Protein AF-A0A1V2B7B8-F1 (afdb_monomer)

Radius of gyration: 13.94 Å; Cα contacts (8 Å, |Δi|>4): 65; chains: 1; bounding box: 29×37×33 Å

Foldseek 3Di:
DVVVVVVVVLVVQLQVQLLQQLVVVCVVVPVPDPSVVSSVPDSNNSSVSSNVVVVVVVVVCVVVVD

Structure (mmCIF, N/CA/C/O backbone):
data_AF-A0A1V2B7B8-F1
#
_entry.id   AF-A0A1V2B7B8-F1
#
loop_
_atom_site.group_PDB
_atom_site.id
_atom_site.type_symbol
_atom_site.label_atom_id
_atom_site.label_alt_id
_atom_site.label_comp_id
_atom_site.label_asym_id
_atom_site.label_entity_id
_atom_site.label_seq_id
_atom_site.pdbx_PDB_ins_code
_atom_site.Cartn_x
_atom_site.Cartn_y
_atom_site.Cartn_z
_atom_site.occupancy
_atom_site.B_iso_or_equiv
_atom_site.auth_seq_id
_atom_site.auth_comp_id
_atom_site.auth_asym_id
_atom_site.auth_atom_id
_atom_site.pdbx_PDB_model_num
ATOM 1 N N . MET A 1 1 ? -18.081 22.669 0.206 1.00 62.09 1 MET A N 1
ATOM 2 C CA . MET A 1 1 ? -16.772 22.707 0.897 1.00 62.09 1 MET A CA 1
ATOM 3 C C . MET A 1 1 ? -16.300 21.288 1.187 1.00 62.09 1 MET A C 1
ATOM 5 O O . MET A 1 1 ? -15.116 21.022 1.047 1.00 62.09 1 MET A O 1
ATOM 9 N N . ASP 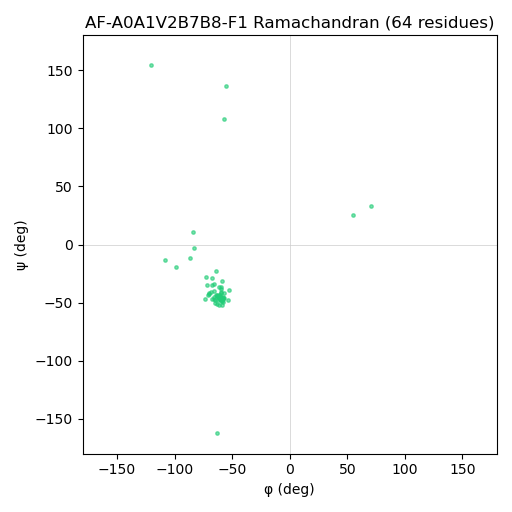A 1 2 ? -17.234 20.374 1.453 1.00 85.81 2 ASP A N 1
ATOM 10 C CA . ASP A 1 2 ? -16.958 18.977 1.806 1.00 85.81 2 ASP A CA 1
ATOM 11 C C . ASP A 1 2 ? -16.419 18.140 0.634 1.00 85.81 2 ASP A C 1
ATOM 13 O O . ASP A 1 2 ? -15.407 17.472 0.788 1.00 85.81 2 ASP A O 1
ATOM 17 N N . THR A 1 3 ? -16.964 18.284 -0.580 1.00 93.12 3 THR A N 1
ATOM 18 C CA . THR A 1 3 ? -16.540 17.481 -1.750 1.00 93.12 3 THR A CA 1
ATOM 19 C C . THR A 1 3 ? -15.061 17.647 -2.120 1.00 93.12 3 THR A C 1
ATOM 21 O O . THR A 1 3 ? -14.399 16.689 -2.501 1.00 93.12 3 THR A O 1
ATOM 24 N N . ILE A 1 4 ? -14.509 18.861 -2.009 1.00 94.56 4 ILE A N 1
ATOM 25 C CA . ILE A 1 4 ? -13.084 19.097 -2.306 1.00 94.56 4 ILE A CA 1
ATOM 26 C C . ILE A 1 4 ? -12.211 18.417 -1.247 1.00 94.56 4 ILE A C 1
ATOM 28 O O . ILE A 1 4 ? -11.195 17.811 -1.581 1.00 94.56 4 ILE A O 1
ATOM 32 N N . LEU A 1 5 ? -12.613 18.499 0.023 1.00 95.81 5 LEU A N 1
ATOM 33 C CA . LEU A 1 5 ? -11.899 17.867 1.125 1.00 95.81 5 LEU A CA 1
ATOM 34 C C . LEU A 1 5 ? -11.949 16.336 1.023 1.00 95.81 5 LEU A C 1
ATOM 36 O O . LEU A 1 5 ? -10.931 15.689 1.245 1.00 95.81 5 LEU A O 1
ATOM 40 N N . GLU A 1 6 ? -13.093 15.772 0.633 1.00 95.50 6 GLU A N 1
ATOM 41 C CA . GLU A 1 6 ? -13.267 14.336 0.378 1.00 95.50 6 GLU A CA 1
ATOM 42 C C . GLU A 1 6 ? -12.322 13.836 -0.718 1.00 95.50 6 GLU A C 1
ATOM 44 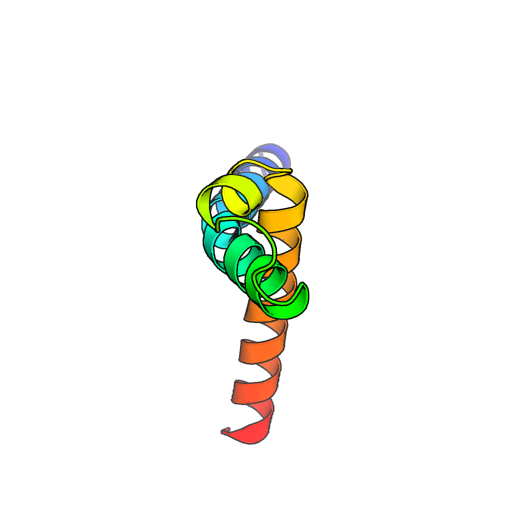O O . GLU A 1 6 ? -11.607 12.859 -0.508 1.00 95.50 6 GLU A O 1
ATOM 49 N N . ILE A 1 7 ? -12.240 14.550 -1.846 1.00 95.44 7 ILE A N 1
ATOM 50 C CA . ILE A 1 7 ? -11.330 14.198 -2.948 1.00 95.44 7 ILE A CA 1
ATOM 51 C C . ILE A 1 7 ? -9.870 14.254 -2.487 1.00 95.44 7 ILE A C 1
ATOM 53 O O . ILE A 1 7 ? -9.0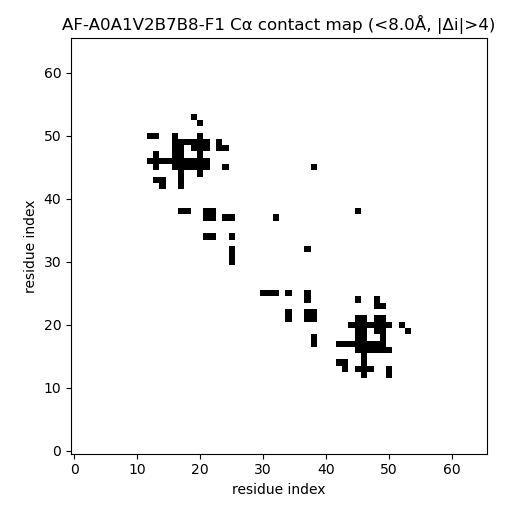86 13.352 -2.782 1.00 95.44 7 ILE A O 1
ATOM 57 N N . 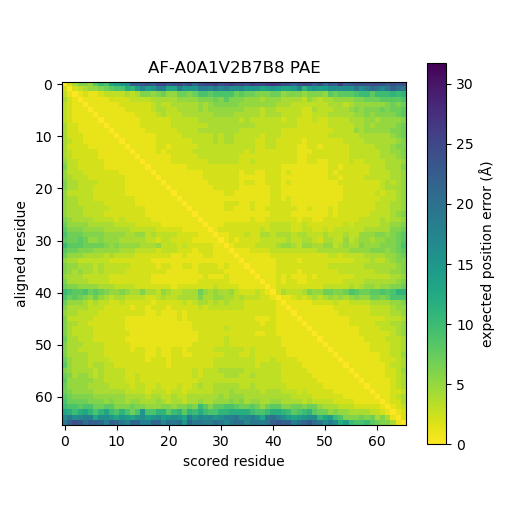ILE A 1 8 ? -9.484 15.298 -1.747 1.00 96.44 8 ILE A N 1
ATOM 58 C CA . ILE A 1 8 ? -8.122 15.414 -1.209 1.00 96.44 8 ILE A CA 1
ATOM 59 C C . ILE A 1 8 ? -7.824 14.238 -0.278 1.00 96.44 8 ILE A C 1
ATOM 61 O O . ILE A 1 8 ? -6.755 13.635 -0.373 1.00 96.44 8 ILE A O 1
ATOM 65 N N . PHE A 1 9 ? -8.764 13.895 0.600 1.00 95.31 9 PHE A N 1
ATOM 66 C CA . PHE A 1 9 ? -8.607 12.792 1.535 1.00 95.31 9 PHE A CA 1
ATOM 67 C C . PHE A 1 9 ? -8.463 11.447 0.815 1.00 95.31 9 PHE A C 1
ATOM 69 O O . PHE A 1 9 ? -7.556 10.682 1.139 1.00 95.31 9 PHE A O 1
ATOM 76 N N . GLU A 1 10 ? -9.283 11.185 -0.204 1.00 94.25 10 GLU A N 1
ATOM 77 C CA . GLU A 1 10 ? -9.183 9.981 -1.033 1.00 94.25 10 GLU A CA 1
ATOM 78 C C . GLU A 1 10 ? -7.809 9.875 -1.705 1.00 94.25 10 GLU A C 1
ATOM 80 O O . GLU A 1 10 ? -7.144 8.843 -1.602 1.00 94.25 10 GLU A O 1
ATOM 85 N N . VAL A 1 11 ? -7.337 10.955 -2.333 1.00 96.00 11 VAL A N 1
ATOM 86 C CA . VAL A 1 11 ? -6.021 10.983 -2.985 1.00 96.00 11 VAL A CA 1
ATOM 87 C C . VAL A 1 11 ? -4.903 10.728 -1.974 1.00 96.00 11 VAL A C 1
ATOM 89 O O . VAL A 1 11 ? -4.005 9.929 -2.242 1.00 96.00 11 VAL A O 1
ATOM 92 N N . VAL A 1 12 ? -4.958 11.360 -0.799 1.00 96.88 12 VAL A N 1
ATOM 93 C CA . VAL A 1 12 ? -3.963 11.167 0.266 1.00 96.88 12 VAL A CA 1
ATOM 94 C C . VAL A 1 12 ? -3.947 9.717 0.744 1.00 96.88 12 VAL A C 1
ATOM 96 O O . VAL A 1 12 ? -2.870 9.125 0.844 1.00 96.88 12 VAL A O 1
ATOM 99 N N . LEU A 1 13 ? -5.117 9.123 0.994 1.00 95.88 13 LEU A N 1
ATOM 100 C CA . LEU A 1 13 ? -5.216 7.716 1.373 1.00 95.88 13 LEU A CA 1
ATOM 101 C C . LEU A 1 13 ? -4.607 6.822 0.294 1.00 95.88 13 LEU A C 1
ATOM 103 O O . LEU A 1 13 ? -3.726 6.017 0.595 1.00 95.88 13 LEU A O 1
ATOM 107 N N . LEU A 1 14 ? -5.015 6.988 -0.964 1.00 96.19 14 LEU A N 1
ATOM 108 C CA . LEU A 1 14 ? -4.507 6.171 -2.060 1.00 96.19 14 LEU A CA 1
ATOM 109 C C . LEU A 1 14 ? -2.985 6.265 -2.172 1.00 96.19 14 LEU A C 1
ATOM 111 O O . LEU A 1 14 ? -2.352 5.225 -2.323 1.00 96.19 14 LEU A O 1
ATOM 115 N N . VAL A 1 15 ? -2.396 7.458 -2.027 1.00 96.81 15 VAL A N 1
ATOM 116 C CA . VAL A 1 15 ? -0.937 7.668 -2.037 1.00 96.81 15 VAL A CA 1
ATOM 117 C C . VAL A 1 15 ? -0.246 6.928 -0.886 1.00 96.81 15 VAL A C 1
ATOM 119 O O . VAL A 1 15 ? 0.731 6.216 -1.121 1.00 96.81 15 VAL A O 1
ATOM 122 N N . ILE A 1 16 ? -0.757 7.043 0.345 1.00 97.19 16 ILE A N 1
ATOM 123 C CA . ILE A 1 16 ? -0.195 6.353 1.521 1.00 97.19 16 ILE A CA 1
ATOM 124 C C . ILE A 1 16 ? -0.215 4.832 1.320 1.00 97.19 16 ILE A C 1
ATOM 126 O O . ILE A 1 16 ? 0.757 4.140 1.635 1.00 97.19 16 ILE A O 1
ATOM 130 N N . PHE A 1 17 ? -1.300 4.307 0.752 1.00 98.00 17 PHE A N 1
ATOM 131 C CA . PHE A 1 17 ? -1.488 2.873 0.565 1.00 98.00 17 PHE A CA 1
ATOM 132 C C . PHE A 1 17 ? -0.806 2.294 -0.686 1.00 98.00 17 PHE A C 1
ATOM 134 O O . PHE A 1 17 ? -0.794 1.070 -0.840 1.00 98.00 17 PHE A O 1
ATOM 141 N N . GLN A 1 18 ? -0.156 3.106 -1.534 1.00 98.06 18 GLN A N 1
ATOM 142 C CA . GLN A 1 18 ? 0.546 2.590 -2.720 1.00 98.06 18 GLN A CA 1
ATOM 143 C C . GLN A 1 18 ? 1.669 1.621 -2.359 1.00 98.06 18 GLN A C 1
ATOM 145 O O . GLN A 1 18 ? 1.785 0.562 -2.971 1.00 98.06 18 GLN A O 1
ATOM 150 N N . VAL A 1 19 ? 2.495 1.949 -1.363 1.00 97.69 19 VAL A N 1
ATOM 151 C CA . VAL A 1 19 ? 3.620 1.085 -0.973 1.00 97.69 19 VAL A CA 1
ATOM 152 C C . VAL A 1 19 ? 3.124 -0.258 -0.412 1.00 97.69 19 VAL A C 1
ATOM 154 O O . VAL A 1 19 ? 3.565 -1.293 -0.924 1.00 97.69 19 VAL A O 1
ATOM 157 N N . PRO A 1 20 ? 2.176 -0.296 0.552 1.00 97.88 20 PRO A N 1
ATOM 158 C CA . PRO A 1 20 ? 1.552 -1.543 0.989 1.00 97.88 20 PRO A CA 1
ATOM 159 C C . PRO A 1 20 ? 0.945 -2.359 -0.154 1.00 97.88 20 PRO A C 1
ATOM 161 O O . PRO A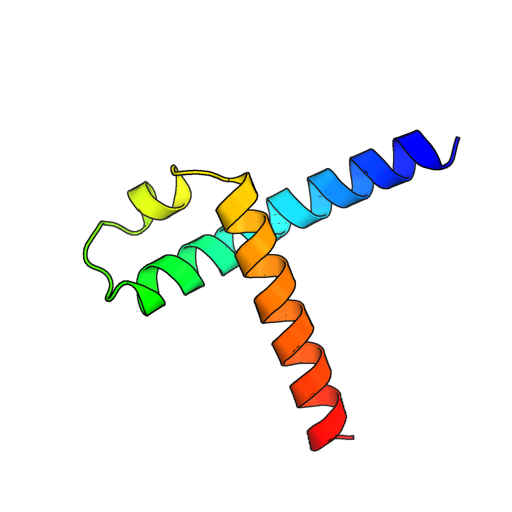 1 20 ? 1.203 -3.556 -0.254 1.00 97.88 20 PRO A O 1
ATOM 164 N N . GLY A 1 21 ? 0.166 -1.740 -1.044 1.00 98.12 21 GLY A N 1
ATOM 165 C CA . GLY A 1 21 ? -0.497 -2.486 -2.111 1.00 98.12 21 GLY A CA 1
ATOM 166 C C . GLY A 1 21 ? 0.449 -2.972 -3.200 1.00 98.12 21 GLY A C 1
ATOM 167 O O . GLY A 1 21 ? 0.285 -4.094 -3.680 1.00 98.12 21 GLY A O 1
ATOM 168 N N . ALA A 1 22 ? 1.489 -2.203 -3.531 1.00 98.12 22 ALA A N 1
ATOM 169 C CA . ALA A 1 22 ? 2.574 -2.671 -4.387 1.00 98.12 22 ALA A CA 1
ATOM 170 C C . ALA A 1 22 ? 3.268 -3.891 -3.768 1.00 98.12 22 ALA A C 1
ATOM 172 O O . ALA A 1 22 ? 3.563 -4.852 -4.476 1.00 98.12 22 ALA A O 1
ATOM 173 N N . PHE A 1 23 ? 3.496 -3.883 -2.450 1.00 98.25 23 PHE A N 1
ATOM 174 C CA . PHE A 1 23 ? 4.123 -5.002 -1.746 1.00 98.25 23 PHE A CA 1
ATOM 175 C C . PHE A 1 23 ? 3.234 -6.246 -1.772 1.00 98.25 23 PHE A C 1
ATOM 177 O O . PHE A 1 23 ? 3.696 -7.322 -2.146 1.00 98.25 23 PHE A O 1
ATOM 184 N N . ILE A 1 24 ? 1.943 -6.092 -1.470 1.00 97.94 24 ILE A N 1
ATOM 185 C CA . ILE A 1 24 ? 0.969 -7.186 -1.534 1.00 97.94 24 ILE A CA 1
ATOM 186 C C . ILE A 1 24 ? 0.917 -7.775 -2.945 1.00 97.94 24 ILE A C 1
ATOM 188 O O . ILE A 1 24 ? 1.052 -8.986 -3.102 1.00 97.94 24 ILE A O 1
ATOM 192 N N . ARG A 1 25 ? 0.786 -6.937 -3.984 1.00 97.25 25 ARG A N 1
ATOM 193 C CA . ARG A 1 25 ? 0.808 -7.397 -5.382 1.00 97.25 25 ARG A CA 1
ATOM 194 C C . ARG A 1 25 ? 2.104 -8.131 -5.697 1.00 97.25 25 ARG A C 1
ATOM 196 O O . ARG A 1 25 ? 2.064 -9.210 -6.277 1.00 97.25 25 ARG A O 1
ATOM 203 N N . TRP A 1 26 ? 3.243 -7.570 -5.308 1.00 98.12 26 TRP A N 1
ATOM 204 C CA . TRP A 1 26 ? 4.549 -8.164 -5.568 1.00 98.12 26 TRP A CA 1
ATOM 205 C C . TRP A 1 26 ? 4.666 -9.574 -4.975 1.00 98.12 26 TRP A C 1
ATOM 207 O O . TRP 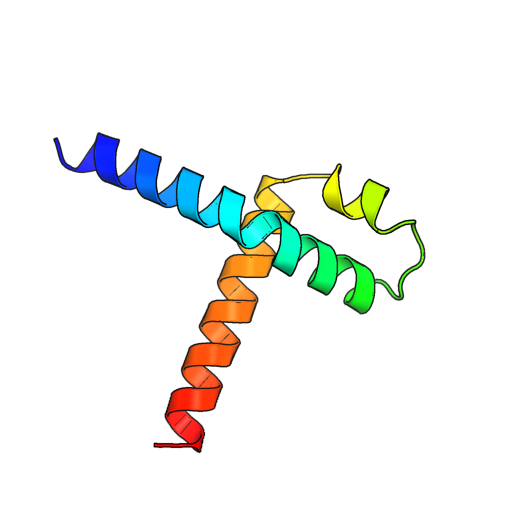A 1 26 ? 5.069 -10.495 -5.685 1.00 98.12 26 TRP A O 1
ATOM 217 N N . VAL A 1 27 ? 4.225 -9.762 -3.729 1.00 97.81 27 VAL A N 1
ATOM 218 C CA . VAL A 1 27 ? 4.207 -11.071 -3.061 1.00 97.81 27 VAL A CA 1
ATOM 219 C C . VAL A 1 27 ? 3.196 -12.023 -3.708 1.00 97.81 27 VAL A C 1
ATOM 221 O O . VAL A 1 27 ? 3.549 -13.159 -4.020 1.00 97.81 27 VAL A O 1
ATOM 224 N N . VAL A 1 28 ? 1.964 -11.572 -3.976 1.00 96.38 28 VAL A N 1
ATOM 225 C CA . VAL A 1 28 ? 0.897 -12.395 -4.584 1.00 96.38 28 VAL A CA 1
ATOM 226 C C . VAL A 1 28 ? 1.282 -12.890 -5.981 1.00 96.38 28 VAL A C 1
ATOM 228 O O . VAL A 1 28 ? 0.989 -14.030 -6.335 1.00 96.38 28 VAL A O 1
ATOM 231 N N . PHE A 1 29 ? 1.993 -12.078 -6.767 1.00 95.75 29 PHE A N 1
ATOM 232 C CA . PHE A 1 29 ? 2.506 -12.475 -8.082 1.00 95.75 29 PHE A CA 1
ATOM 233 C C . PHE A 1 29 ? 3.843 -13.234 -8.019 1.00 95.75 29 PHE A C 1
ATOM 235 O O . PHE A 1 29 ? 4.469 -13.469 -9.056 1.00 95.75 29 PHE A O 1
ATOM 242 N N . GLY A 1 30 ? 4.285 -13.643 -6.827 1.00 96.19 30 GLY A N 1
ATOM 243 C CA . GLY A 1 30 ? 5.462 -14.488 -6.631 1.00 96.19 30 GLY A CA 1
ATOM 244 C C . GLY A 1 30 ? 6.782 -13.784 -6.928 1.00 96.19 30 GLY A C 1
ATOM 245 O O . GLY A 1 30 ? 7.701 -14.411 -7.446 1.00 96.19 30 GLY A O 1
ATOM 246 N N . CYS A 1 31 ? 6.863 -12.477 -6.671 1.00 96.62 31 CYS A N 1
ATOM 247 C CA . CYS A 1 31 ? 8.080 -11.672 -6.786 1.00 96.62 31 CYS A CA 1
ATOM 248 C C . CYS A 1 31 ? 8.776 -11.741 -8.163 1.00 96.62 31 CYS A C 1
ATOM 250 O O . CYS A 1 31 ? 9.976 -11.502 -8.268 1.00 96.62 31 CYS A O 1
ATOM 252 N N . ARG A 1 32 ? 8.028 -12.052 -9.233 1.00 95.69 32 ARG A N 1
ATOM 253 C CA . ARG A 1 32 ? 8.561 -12.297 -10.590 1.00 95.69 32 ARG A CA 1
ATOM 254 C C . ARG A 1 32 ? 9.235 -11.084 -11.240 1.00 95.69 32 ARG A C 1
ATOM 256 O O . ARG A 1 32 ? 10.020 -11.253 -12.165 1.00 95.69 32 ARG A O 1
ATOM 263 N N . ARG A 1 33 ? 8.901 -9.872 -10.790 1.00 95.50 33 ARG A N 1
ATOM 264 C CA . ARG A 1 33 ? 9.489 -8.597 -11.237 1.00 95.50 33 ARG A CA 1
ATOM 265 C C . ARG A 1 33 ? 10.126 -7.873 -10.050 1.00 95.50 33 ARG A C 1
ATOM 267 O O . ARG A 1 33 ? 9.677 -8.085 -8.923 1.00 95.50 33 ARG A O 1
ATOM 274 N N . PRO A 1 34 ? 11.122 -6.995 -10.256 1.00 97.88 34 PRO A N 1
ATOM 275 C CA . PRO A 1 34 ? 11.659 -6.152 -9.192 1.00 97.88 34 PRO A CA 1
ATOM 276 C C . PRO A 1 34 ? 10.560 -5.320 -8.521 1.00 97.88 34 PRO A C 1
ATOM 278 O O . PRO A 1 34 ? 9.739 -4.705 -9.200 1.00 97.88 34 PRO A O 1
ATOM 281 N N . PHE A 1 35 ? 10.575 -5.227 -7.188 1.00 97.19 35 PHE A N 1
ATOM 282 C CA . PHE A 1 35 ? 9.581 -4.451 -6.431 1.00 97.19 35 PHE A CA 1
ATOM 283 C C . PHE A 1 35 ? 9.453 -3.001 -6.926 1.00 97.19 35 PHE A C 1
ATOM 285 O O . PHE A 1 35 ? 8.353 -2.477 -7.058 1.00 97.19 35 PHE A O 1
ATOM 292 N N . LYS A 1 36 ? 10.580 -2.370 -7.280 1.00 97.50 36 LYS A N 1
ATOM 293 C CA . LYS A 1 36 ? 10.619 -1.006 -7.829 1.00 97.50 36 LYS A CA 1
ATOM 294 C C . LYS A 1 36 ? 9.806 -0.856 -9.118 1.00 97.50 36 LYS A C 1
ATOM 296 O O . LYS A 1 36 ? 9.303 0.231 -9.370 1.00 97.50 36 LYS A O 1
ATOM 301 N N . GLU A 1 37 ? 9.700 -1.905 -9.931 1.00 97.25 37 GLU A N 1
ATOM 302 C CA . GLU A 1 37 ? 8.839 -1.885 -11.113 1.00 97.25 37 GLU A CA 1
ATOM 303 C C . GLU A 1 37 ? 7.367 -1.971 -10.718 1.00 97.25 37 GLU A C 1
ATOM 305 O O . GLU A 1 37 ? 6.590 -1.132 -11.145 1.00 97.25 37 GLU A O 1
ATOM 310 N N . VAL A 1 38 ? 7.002 -2.893 -9.820 1.00 97.12 38 VAL A N 1
ATOM 311 C CA . VAL A 1 38 ? 5.617 -3.0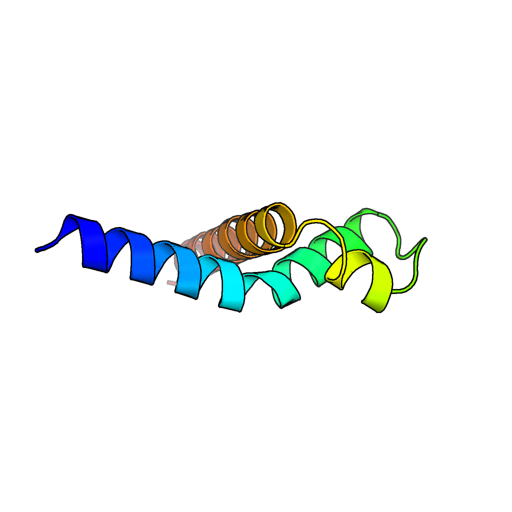22 -9.322 1.00 97.12 38 VAL A CA 1
ATOM 312 C C . VAL A 1 38 ? 5.139 -1.741 -8.630 1.00 97.12 38 VAL A C 1
ATOM 314 O O . VAL A 1 38 ? 3.984 -1.348 -8.776 1.00 97.12 38 VAL A O 1
ATOM 317 N N . LEU A 1 39 ? 6.029 -1.053 -7.911 1.00 97.12 39 LEU A N 1
ATOM 318 C CA . LEU A 1 39 ? 5.742 0.234 -7.278 1.00 97.12 39 LEU A CA 1
ATOM 319 C C . LEU A 1 39 ? 5.519 1.360 -8.300 1.00 97.12 39 LEU A C 1
ATOM 321 O O . LEU A 1 39 ? 4.711 2.248 -8.051 1.00 97.12 39 LEU A O 1
ATOM 325 N N . LYS A 1 40 ? 6.242 1.326 -9.427 1.00 96.31 40 LYS A N 1
ATOM 326 C CA . LYS A 1 40 ? 6.150 2.308 -10.519 1.00 96.31 40 LYS A CA 1
ATOM 327 C C . LYS A 1 40 ? 5.061 2.002 -11.547 1.00 96.31 40 LYS A C 1
ATOM 329 O O . LYS A 1 40 ? 4.805 2.856 -12.393 1.00 96.31 40 LYS A O 1
ATOM 334 N N . ASP A 1 41 ? 4.481 0.804 -11.509 1.00 92.94 41 ASP A N 1
ATOM 335 C CA . ASP A 1 41 ? 3.274 0.470 -12.262 1.00 92.94 41 ASP A CA 1
ATOM 336 C C . ASP A 1 41 ? 2.094 1.354 -11.766 1.00 92.94 41 ASP A C 1
ATOM 338 O O . ASP A 1 41 ? 2.273 2.384 -11.118 1.00 92.94 41 ASP A O 1
ATOM 342 N N . ASP A 1 42 ? 0.855 0.969 -12.062 1.00 92.75 42 ASP A N 1
ATOM 343 C CA . ASP A 1 42 ? -0.338 1.741 -11.715 1.00 92.75 42 ASP A CA 1
ATOM 344 C C . ASP A 1 42 ? -0.464 2.032 -10.198 1.00 92.75 42 ASP A C 1
ATOM 346 O O . ASP A 1 42 ? -0.774 1.154 -9.381 1.00 92.75 42 ASP A O 1
ATOM 350 N N . GLY A 1 43 ? -0.229 3.300 -9.840 1.00 94.12 43 GLY A N 1
ATOM 351 C CA . GLY A 1 43 ? -0.306 3.813 -8.475 1.00 94.12 43 GLY A CA 1
ATOM 352 C C . GLY A 1 43 ? -1.724 3.817 -7.902 1.00 94.12 43 GLY A C 1
ATOM 353 O O . GLY A 1 43 ? -1.883 3.652 -6.695 1.00 94.12 43 GLY A O 1
ATOM 354 N N . TYR A 1 44 ? -2.759 3.942 -8.737 1.00 95.44 44 TYR A N 1
ATOM 355 C CA . TYR A 1 44 ? -4.148 3.850 -8.288 1.00 95.44 44 TYR A CA 1
ATOM 356 C C . TYR A 1 44 ? -4.492 2.410 -7.892 1.00 95.44 44 TYR A C 1
ATOM 358 O O . TYR A 1 44 ? -5.058 2.180 -6.820 1.00 95.44 44 TYR A O 1
ATOM 366 N N . ILE A 1 45 ? -4.060 1.424 -8.689 1.00 96.19 45 ILE A N 1
ATOM 367 C CA . ILE A 1 45 ? -4.203 -0.001 -8.349 1.00 96.19 45 ILE A CA 1
ATOM 368 C C . ILE A 1 45 ? -3.422 -0.325 -7.073 1.00 96.19 45 ILE A C 1
ATOM 370 O O . ILE A 1 45 ? -3.951 -0.987 -6.182 1.00 96.19 45 ILE A O 1
ATOM 374 N N . ASN A 1 46 ? -2.181 0.151 -6.956 1.00 97.69 46 ASN A N 1
ATOM 375 C CA . ASN A 1 46 ? -1.379 -0.041 -5.749 1.00 97.69 46 ASN A CA 1
ATOM 376 C C . ASN A 1 46 ? -2.067 0.572 -4.519 1.00 97.69 46 ASN A C 1
ATOM 378 O O . ASN A 1 46 ? -2.229 -0.111 -3.514 1.00 97.69 46 ASN A O 1
ATOM 382 N N . GLY A 1 47 ? -2.540 1.815 -4.605 1.00 97.56 47 GLY A N 1
ATOM 383 C CA . GLY A 1 47 ? -3.269 2.470 -3.516 1.00 97.56 47 GLY A CA 1
ATOM 384 C C . GLY A 1 47 ? -4.527 1.706 -3.108 1.00 97.56 47 GLY A C 1
ATOM 385 O O . GLY A 1 47 ? -4.735 1.430 -1.929 1.00 97.56 47 GLY A O 1
ATOM 386 N N . THR A 1 48 ? -5.322 1.283 -4.091 1.00 97.38 48 THR A N 1
ATOM 387 C CA . THR A 1 48 ? -6.577 0.554 -3.864 1.00 97.38 48 THR A CA 1
ATOM 388 C C . THR A 1 48 ? -6.335 -0.807 -3.214 1.00 97.38 48 THR A C 1
ATOM 390 O O . THR A 1 48 ? -6.975 -1.134 -2.216 1.00 97.38 48 THR A O 1
ATOM 393 N N . VAL A 1 49 ? -5.383 -1.597 -3.728 1.00 97.88 49 VAL A N 1
ATOM 394 C CA . VAL A 1 49 ? -5.039 -2.904 -3.143 1.00 97.88 49 VAL A CA 1
ATOM 395 C C . VAL A 1 49 ? -4.532 -2.738 -1.714 1.00 97.88 49 VAL A C 1
ATOM 397 O O . VAL A 1 49 ? -4.948 -3.483 -0.828 1.00 97.88 49 VAL A O 1
ATOM 400 N N . GLY A 1 50 ? -3.660 -1.755 -1.475 1.00 97.69 50 GLY A N 1
ATOM 401 C CA . GLY A 1 50 ? -3.135 -1.481 -0.142 1.00 97.69 50 GLY A CA 1
ATOM 402 C C . GLY A 1 50 ? -4.242 -1.112 0.839 1.00 97.69 50 GLY A C 1
ATOM 403 O O . GLY A 1 50 ? -4.308 -1.690 1.921 1.00 97.69 50 GLY A O 1
ATOM 404 N N . LEU A 1 51 ? -5.142 -0.211 0.441 1.00 97.38 51 LEU A N 1
ATOM 405 C CA . LEU A 1 51 ? -6.251 0.240 1.274 1.00 97.38 51 LEU A CA 1
ATOM 406 C C . LEU A 1 51 ? -7.187 -0.922 1.626 1.00 97.38 51 LEU A C 1
ATOM 408 O O . LEU A 1 51 ? -7.441 -1.169 2.803 1.00 97.38 51 LEU A O 1
ATOM 4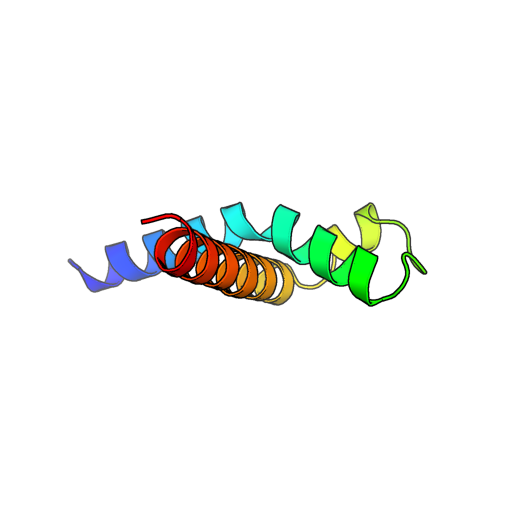12 N N . VAL A 1 52 ? -7.655 -1.674 0.624 1.00 97.44 52 VAL A N 1
ATOM 413 C CA . VAL A 1 52 ? -8.610 -2.778 0.823 1.00 97.44 52 VAL A CA 1
ATOM 414 C C . VAL A 1 52 ? -8.030 -3.859 1.730 1.00 97.44 52 VAL A C 1
ATOM 416 O O . VAL A 1 52 ? -8.695 -4.309 2.663 1.00 97.44 52 VAL A O 1
ATOM 419 N N . VAL A 1 53 ? -6.786 -4.271 1.486 1.00 97.25 53 VAL A N 1
ATOM 420 C CA . VAL A 1 53 ? -6.170 -5.360 2.251 1.00 97.25 53 VAL A CA 1
ATOM 421 C C . VAL A 1 53 ? -5.850 -4.919 3.675 1.00 97.25 53 VAL A C 1
ATOM 423 O O . VAL A 1 53 ? -6.146 -5.662 4.607 1.00 97.25 53 VAL A O 1
ATOM 426 N N . VAL A 1 54 ? -5.301 -3.717 3.879 1.00 96.31 54 VAL A N 1
ATOM 427 C CA . VAL A 1 54 ? -4.990 -3.234 5.233 1.00 96.31 54 VAL A CA 1
ATOM 428 C C . VAL A 1 54 ? -6.265 -3.025 6.046 1.00 96.31 54 VAL A C 1
ATOM 430 O O . VAL A 1 54 ? -6.330 -3.488 7.182 1.00 96.31 54 VAL A O 1
ATOM 433 N N . VAL A 1 55 ? -7.303 -2.405 5.475 1.00 96.06 55 VAL A N 1
ATOM 434 C CA . VAL A 1 55 ? -8.596 -2.237 6.160 1.00 96.06 55 VAL A CA 1
ATOM 435 C C . VAL A 1 55 ? -9.220 -3.595 6.480 1.00 96.06 55 VAL A C 1
ATOM 437 O O . VAL A 1 55 ? -9.668 -3.811 7.605 1.00 96.06 55 VAL A O 1
ATOM 440 N N . GLY A 1 56 ? -9.191 -4.537 5.533 1.00 96.19 56 GLY A N 1
ATOM 441 C CA . GLY A 1 56 ? -9.660 -5.903 5.755 1.00 96.19 56 GLY A CA 1
ATOM 442 C C . GLY A 1 56 ? -8.937 -6.587 6.917 1.00 96.19 56 GLY A C 1
ATOM 443 O O . GLY A 1 56 ? -9.585 -7.150 7.796 1.00 96.19 56 GLY A O 1
ATOM 444 N N . LEU A 1 57 ? -7.607 -6.481 6.977 1.00 95.31 57 LEU A N 1
ATOM 445 C CA . LEU A 1 57 ? -6.811 -7.026 8.079 1.00 95.31 57 LEU A CA 1
ATOM 446 C C . LEU A 1 57 ? -7.146 -6.361 9.417 1.00 95.31 57 LEU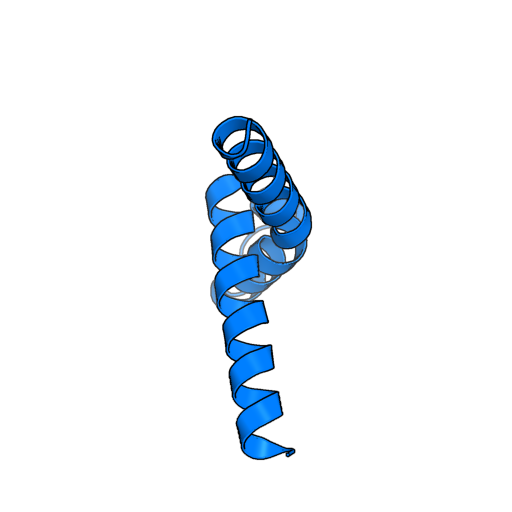 A C 1
ATOM 448 O O . LEU A 1 57 ? -7.320 -7.066 10.404 1.00 95.31 57 LEU A O 1
ATOM 452 N N . VAL A 1 58 ? -7.296 -5.035 9.463 1.00 95.56 58 VAL A N 1
ATOM 453 C CA . VAL A 1 58 ? -7.680 -4.316 10.690 1.00 95.56 58 VAL A CA 1
ATOM 454 C C . VAL A 1 58 ? -9.052 -4.772 11.195 1.00 95.56 58 VAL A C 1
ATOM 456 O O . VAL A 1 58 ? -9.209 -5.025 12.390 1.00 95.56 58 VAL A O 1
ATOM 459 N N . ILE A 1 59 ? -10.035 -4.937 10.305 1.00 96.50 59 ILE A N 1
ATOM 460 C CA . ILE A 1 59 ? -11.376 -5.428 10.664 1.00 96.50 59 ILE A CA 1
ATOM 461 C C . ILE A 1 59 ? -11.311 -6.866 11.190 1.00 96.50 59 ILE A C 1
ATOM 463 O O . ILE A 1 59 ? -11.957 -7.190 12.185 1.00 96.50 59 ILE A O 1
ATOM 467 N N . LEU A 1 60 ? -10.533 -7.736 10.541 1.00 96.19 60 LEU A N 1
ATOM 468 C CA . LEU A 1 60 ? -10.366 -9.118 10.989 1.00 96.19 60 LEU A CA 1
ATOM 469 C C . LEU A 1 60 ? -9.706 -9.160 12.370 1.00 96.19 60 LEU A C 1
ATOM 471 O O . LEU A 1 60 ? -10.246 -9.763 13.290 1.00 96.19 60 LEU A O 1
ATOM 475 N N . ILE A 1 61 ? -8.579 -8.472 12.538 1.00 95.94 61 ILE A N 1
ATOM 476 C CA . ILE A 1 61 ? -7.829 -8.434 13.796 1.00 95.94 61 ILE A CA 1
ATOM 477 C C . ILE A 1 61 ? -8.709 -7.910 14.933 1.00 95.94 61 ILE A C 1
ATOM 479 O O . ILE A 1 61 ? -8.763 -8.531 15.990 1.00 95.94 61 ILE A O 1
ATOM 483 N N . THR A 1 62 ? -9.443 -6.817 14.715 1.00 95.56 62 THR A N 1
ATOM 484 C CA . THR A 1 62 ? -10.336 -6.263 15.745 1.00 95.56 62 THR A CA 1
ATOM 485 C C . THR A 1 62 ? -11.496 -7.191 16.088 1.00 95.56 62 THR A C 1
ATOM 487 O O . THR A 1 62 ? -11.864 -7.249 17.250 1.00 95.56 62 THR A O 1
ATOM 490 N N . ARG A 1 63 ? -12.038 -7.967 15.139 1.00 93.56 63 ARG A N 1
ATOM 491 C CA . ARG A 1 63 ? -13.085 -8.966 15.431 1.00 93.56 63 ARG A CA 1
ATOM 492 C C . ARG A 1 63 ? -12.601 -10.208 16.175 1.00 93.56 63 ARG A C 1
ATOM 494 O O . ARG A 1 63 ? -13.420 -10.873 16.799 1.00 93.56 63 ARG A O 1
ATOM 501 N N . TYR A 1 64 ? -11.335 -10.586 16.016 1.00 87.69 64 TYR A N 1
ATOM 502 C CA . TYR A 1 64 ? -10.793 -11.810 16.616 1.00 87.69 64 TYR A CA 1
ATOM 503 C C . TYR A 1 64 ? -10.011 -11.561 17.914 1.00 87.69 64 TYR A C 1
ATOM 505 O O . TYR A 1 64 ? -9.808 -12.510 18.667 1.00 87.69 64 TYR A O 1
ATOM 513 N N . LEU A 1 65 ? -9.552 -10.330 18.170 1.00 77.56 65 LEU A N 1
ATOM 514 C CA . LEU A 1 65 ? -8.751 -9.981 19.353 1.00 77.56 65 LEU A CA 1
ATOM 515 C C . LEU A 1 65 ? -9.490 -9.144 20.413 1.00 77.56 65 LEU A C 1
ATOM 517 O O . LEU A 1 65 ? -8.962 -9.015 21.518 1.00 77.56 65 LEU A O 1
ATOM 521 N N . LEU A 1 66 ? -10.660 -8.576 20.101 1.00 64.31 66 LEU A N 1
ATOM 522 C CA . LEU A 1 66 ? -11.523 -7.826 21.028 1.00 64.31 66 LEU A CA 1
ATOM 523 C C . LEU A 1 66 ? -12.893 -8.499 21.126 1.00 64.31 66 LEU A C 1
ATOM 525 O O . LEU A 1 66 ? -13.461 -8.473 22.240 1.00 64.31 66 LEU A O 1
#

Solvent-accessible surface area (backbone atoms only — not comparable to full-atom values): 3555 Å² total; per-residue (Å²): 120,63,68,62,52,51,51,51,49,52,52,52,50,30,60,69,18,19,62,56,11,20,49,51,51,36,57,75,65,66,56,79,60,61,64,72,55,53,55,68,44,66,49,68,60,15,4,49,48,15,46,56,52,52,52,50,49,52,54,50,51,52,69,75,76,109

Secondary structure (DSSP, 8-state):
-HHHHHHHHHHHHHHHHHHHHHHHHHHHTTT-S-HHHHHHS-HHHHHHHHHHHHHHHHHHHHHHH-

Mean predicted aligned error: 3.63 Å

pLDDT: mean 94.84, std 6.4, range [62.09, 98.25]

Sequence (66 aa):
MDTILEIIFEVVLLVIFQVPGAFIRWVVFGCRRPFKEVLKDDGYINGTVGLVVVVGLVILITRYLL